Protein AF-A0A7X1ZQH1-F1 (afdb_monomer)

Structure (mmCIF, N/CA/C/O backbone):
data_AF-A0A7X1ZQH1-F1
#
_entry.id   AF-A0A7X1ZQH1-F1
#
loop_
_atom_site.group_PDB
_atom_site.id
_atom_site.type_symbol
_atom_site.label_atom_id
_atom_site.label_alt_id
_atom_site.label_comp_id
_atom_site.label_asym_id
_atom_site.label_entity_id
_atom_site.label_seq_id
_atom_site.pdbx_PDB_ins_code
_atom_site.Cartn_x
_atom_site.Cartn_y
_atom_site.Cartn_z
_atom_site.occupancy
_atom_site.B_iso_or_equiv
_atom_site.auth_seq_id
_atom_site.auth_comp_id
_atom_site.auth_asym_id
_atom_site.auth_atom_id
_atom_site.pdbx_PDB_model_num
ATOM 1 N N . MET A 1 1 ? 1.267 -5.072 15.832 1.00 60.47 1 MET A N 1
ATOM 2 C CA . MET A 1 1 ? 0.090 -4.582 16.589 1.00 60.47 1 MET A CA 1
ATOM 3 C C . MET A 1 1 ? -0.941 -4.088 15.594 1.00 60.47 1 MET A C 1
ATOM 5 O O . MET A 1 1 ? -0.549 -3.365 14.692 1.00 60.47 1 MET A O 1
ATOM 9 N N . ASP A 1 2 ? -2.202 -4.500 15.722 1.00 73.38 2 ASP A N 1
ATOM 10 C CA . ASP A 1 2 ? -3.289 -4.033 14.846 1.00 73.38 2 ASP A CA 1
ATOM 11 C C . ASP A 1 2 ? -3.836 -2.676 15.338 1.00 73.38 2 ASP A C 1
ATOM 13 O O . ASP A 1 2 ? -3.695 -2.335 16.516 1.00 73.38 2 ASP A O 1
ATOM 17 N N . ALA A 1 3 ? -4.445 -1.892 14.448 1.00 78.94 3 ALA A N 1
ATOM 18 C CA . ALA A 1 3 ? -5.029 -0.597 14.794 1.00 78.94 3 ALA A CA 1
ATOM 19 C C . ALA A 1 3 ? -6.339 -0.764 15.582 1.00 78.94 3 ALA A C 1
ATOM 21 O O . ALA A 1 3 ? -7.143 -1.657 15.304 1.00 78.94 3 ALA A O 1
ATOM 22 N N . THR A 1 4 ? -6.601 0.124 16.546 1.00 86.12 4 THR A N 1
ATOM 23 C CA . THR A 1 4 ? -7.859 0.091 17.309 1.00 86.12 4 THR A CA 1
ATOM 24 C C . THR A 1 4 ? -9.043 0.550 16.456 1.00 86.12 4 THR A C 1
ATOM 26 O O . THR A 1 4 ? -8.897 1.273 15.464 1.00 86.12 4 THR A O 1
ATOM 29 N N . LYS A 1 5 ? -10.265 0.180 16.866 1.00 85.75 5 LYS A N 1
ATOM 30 C CA . LYS A 1 5 ? -11.493 0.647 16.200 1.00 85.75 5 LYS A CA 1
ATOM 31 C C . LYS A 1 5 ? -11.591 2.177 16.186 1.00 85.75 5 LYS A C 1
ATOM 33 O O . LYS A 1 5 ? -12.050 2.732 15.188 1.00 85.75 5 LYS A O 1
ATOM 38 N N . GLU A 1 6 ? -11.135 2.857 17.241 1.00 87.25 6 GLU A N 1
ATOM 39 C CA . GLU A 1 6 ? -11.129 4.325 17.288 1.00 87.25 6 GLU A CA 1
ATOM 40 C C . GLU A 1 6 ? -10.134 4.922 16.290 1.00 87.25 6 GLU A C 1
ATOM 42 O O . GLU A 1 6 ? -10.468 5.888 15.604 1.00 87.25 6 GLU A O 1
ATOM 47 N N . GLN A 1 7 ? -8.946 4.323 16.147 1.00 87.19 7 GLN A N 1
ATOM 48 C CA . GLN A 1 7 ? -7.946 4.761 15.167 1.00 87.19 7 GLN A CA 1
ATOM 49 C C . GLN A 1 7 ? -8.477 4.627 13.738 1.00 87.19 7 GLN A C 1
ATOM 51 O O . GLN A 1 7 ? -8.423 5.582 12.962 1.00 87.19 7 GLN A O 1
ATOM 56 N N . VAL A 1 8 ? -9.080 3.482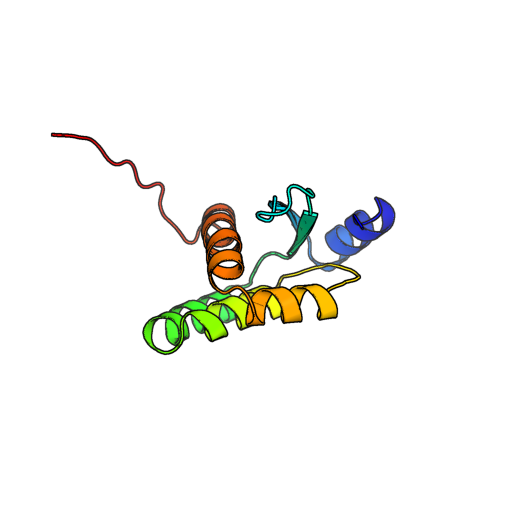 13.409 1.00 86.88 8 VAL A N 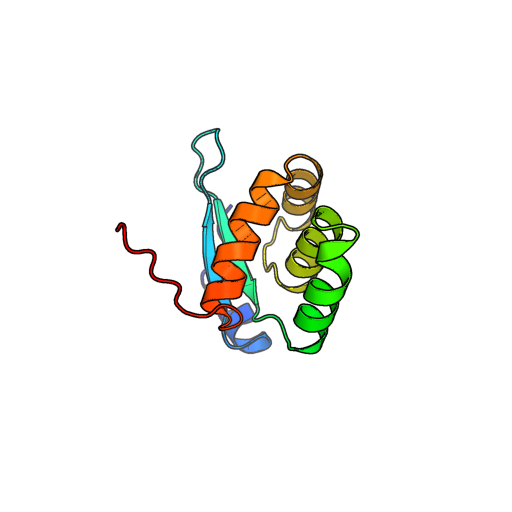1
ATOM 57 C CA . VAL A 1 8 ? -9.683 3.259 12.087 1.00 86.88 8 VAL A CA 1
ATOM 58 C C . VAL A 1 8 ? -10.843 4.229 11.836 1.00 86.88 8 VAL A C 1
ATOM 60 O O . VAL A 1 8 ? -10.976 4.751 10.727 1.00 86.88 8 VAL A O 1
ATOM 63 N N . ALA A 1 9 ? -11.673 4.515 12.845 1.00 87.69 9 ALA A N 1
ATOM 64 C CA . ALA A 1 9 ? -12.752 5.496 12.729 1.00 87.69 9 ALA A CA 1
ATOM 65 C C . ALA A 1 9 ? -12.217 6.920 12.495 1.00 87.69 9 ALA A C 1
ATOM 67 O O . ALA A 1 9 ? -12.722 7.633 11.623 1.00 87.69 9 ALA A O 1
ATOM 68 N N . ALA A 1 10 ? -11.159 7.316 13.207 1.00 89.69 10 ALA A N 1
ATOM 69 C CA . ALA A 1 10 ? -10.497 8.604 13.019 1.00 89.69 10 ALA A CA 1
ATOM 70 C C . ALA A 1 10 ? -9.898 8.735 11.609 1.00 89.69 10 ALA A C 1
ATOM 72 O O . ALA A 1 10 ? -10.082 9.759 10.945 1.00 89.69 10 ALA A O 1
ATOM 73 N N . TRP A 1 11 ? -9.252 7.681 11.105 1.00 90.88 11 TRP A N 1
ATOM 74 C CA . TRP A 1 11 ? -8.718 7.650 9.744 1.00 90.88 11 TRP A CA 1
ATOM 75 C C . TRP A 1 11 ? -9.807 7.733 8.683 1.00 90.88 11 TRP A C 1
ATOM 77 O O . TRP A 1 11 ? -9.670 8.516 7.746 1.00 90.88 11 TRP A O 1
ATOM 87 N N . LYS A 1 12 ? -10.919 7.008 8.851 1.00 88.19 12 LYS A N 1
ATOM 88 C CA . LYS A 1 12 ? -12.076 7.112 7.950 1.00 88.19 12 LYS A CA 1
ATOM 89 C C . LYS A 1 12 ? -12.665 8.521 7.933 1.00 88.19 12 LYS A C 1
ATOM 91 O O . LYS A 1 12 ? -12.997 9.027 6.866 1.00 88.19 12 LYS A O 1
ATOM 96 N N . LYS A 1 13 ? -12.745 9.190 9.087 1.00 89.75 13 LYS A N 1
ATOM 97 C CA . LYS A 1 13 ? -13.226 10.578 9.166 1.00 89.75 13 LYS A CA 1
ATOM 98 C C . LYS A 1 13 ? -12.305 11.555 8.425 1.00 89.75 13 LYS A C 1
ATOM 100 O O . LYS A 1 13 ? -12.797 12.489 7.805 1.00 89.75 13 LYS A O 1
ATOM 105 N N . LYS A 1 14 ? -10.986 11.341 8.483 1.00 87.88 14 LYS A N 1
ATOM 106 C CA . LYS A 1 14 ? -9.982 12.231 7.876 1.00 87.88 14 LYS A CA 1
ATOM 107 C C . LYS A 1 14 ? -9.741 11.969 6.385 1.00 87.88 14 LYS A C 1
ATOM 109 O O . LYS A 1 14 ? -9.574 12.914 5.626 1.00 87.88 14 LYS A O 1
ATOM 114 N N . HIS A 1 15 ? -9.696 10.704 5.977 1.00 85.38 15 HIS A N 1
ATOM 115 C CA . HIS A 1 15 ? -9.262 10.279 4.639 1.00 85.38 15 HIS A CA 1
ATOM 116 C C . HIS A 1 15 ? -10.388 9.641 3.807 1.00 85.38 15 HIS A C 1
ATOM 118 O O . HIS A 1 15 ? -10.186 9.296 2.644 1.00 85.38 15 HIS A O 1
ATOM 124 N N . GLY A 1 16 ? -11.581 9.466 4.381 1.00 86.62 16 GLY A N 1
ATOM 125 C CA . GLY A 1 16 ? -12.709 8.816 3.723 1.00 86.62 16 GLY A CA 1
ATOM 126 C C . GLY A 1 16 ? -12.548 7.297 3.672 1.00 86.62 16 GLY A C 1
ATOM 127 O O . GLY A 1 16 ? -12.650 6.608 4.688 1.00 86.62 16 GLY A O 1
ATOM 128 N N . LYS A 1 17 ? -12.343 6.746 2.472 1.00 85.81 17 LYS A N 1
ATOM 129 C CA . LYS A 1 17 ? -12.203 5.293 2.284 1.00 85.81 17 LYS A CA 1
ATOM 130 C C . LYS A 1 17 ? -10.818 4.825 2.734 1.00 85.81 17 LYS A C 1
ATOM 132 O O . LYS A 1 17 ? -9.807 5.341 2.264 1.00 85.81 17 LYS A O 1
ATOM 137 N N . ILE A 1 18 ? -10.806 3.810 3.597 1.00 88.62 18 ILE A N 1
ATOM 138 C CA . ILE A 1 18 ? -9.602 3.125 4.075 1.00 88.62 18 ILE A CA 1
ATOM 139 C C . ILE A 1 18 ? -9.636 1.677 3.589 1.00 88.62 18 ILE A C 1
ATOM 141 O O . ILE A 1 18 ? -10.666 1.011 3.711 1.00 88.62 18 ILE A O 1
ATOM 145 N N . TYR A 1 19 ? -8.510 1.199 3.077 1.00 86.75 19 TYR A N 1
ATOM 146 C CA . TYR A 1 19 ? -8.308 -0.174 2.629 1.00 86.75 19 TYR A CA 1
ATOM 147 C C . TYR A 1 19 ? -7.554 -0.946 3.709 1.00 86.75 19 TYR A C 1
ATOM 149 O O . TYR A 1 19 ? -6.614 -0.417 4.295 1.00 86.75 19 TYR A O 1
ATOM 157 N N . LYS A 1 20 ? -7.976 -2.182 3.984 1.00 87.50 20 LYS A N 1
ATOM 158 C CA . LYS A 1 20 ? -7.304 -3.105 4.905 1.00 87.50 20 LYS A CA 1
ATOM 159 C C . LYS A 1 20 ? -6.627 -4.188 4.073 1.00 87.50 20 LYS A C 1
ATOM 161 O O . LYS A 1 20 ? -7.292 -4.800 3.240 1.00 87.50 20 LYS A O 1
ATOM 166 N N . LEU A 1 21 ? -5.345 -4.428 4.312 1.00 83.12 21 LEU A N 1
ATOM 167 C CA . LEU A 1 21 ? -4.587 -5.516 3.705 1.00 83.12 21 LEU A CA 1
ATOM 168 C C . LEU A 1 21 ? -4.050 -6.422 4.812 1.00 83.12 21 LEU A C 1
ATOM 170 O O . LEU A 1 21 ? -3.436 -5.941 5.760 1.00 83.12 21 LEU A O 1
ATOM 174 N N . GLU A 1 22 ? -4.283 -7.725 4.703 1.00 81.88 22 GLU A N 1
ATOM 175 C CA . GLU A 1 22 ? -3.699 -8.713 5.610 1.00 81.88 22 GLU A CA 1
ATOM 176 C C . GLU A 1 22 ? -2.483 -9.329 4.923 1.00 81.88 22 GLU A C 1
ATOM 178 O O . GLU A 1 22 ? -2.606 -9.948 3.868 1.00 81.88 22 GLU A O 1
ATOM 183 N N . VAL A 1 23 ? -1.304 -9.122 5.504 1.00 74.81 23 VAL A N 1
ATOM 184 C CA . VAL A 1 23 ? -0.031 -9.634 4.998 1.00 74.81 23 VAL A CA 1
ATOM 185 C C . VAL A 1 23 ? 0.465 -10.697 5.963 1.00 74.81 23 VAL A C 1
ATOM 187 O O . VAL A 1 23 ? 0.518 -10.467 7.165 1.00 74.81 23 VAL A O 1
ATOM 190 N N . THR A 1 24 ? 0.858 -11.855 5.453 1.00 72.25 24 THR A N 1
ATOM 191 C CA . THR A 1 24 ? 1.568 -12.867 6.240 1.00 72.25 24 THR A CA 1
ATOM 192 C C . THR A 1 24 ? 3.003 -12.909 5.724 1.00 72.25 24 THR A C 1
ATOM 194 O O . THR A 1 24 ? 3.237 -13.476 4.656 1.00 72.25 24 THR A O 1
ATOM 197 N N . PRO A 1 25 ? 3.973 -12.272 6.408 1.00 64.38 25 PRO A N 1
ATOM 198 C CA . PRO A 1 25 ? 5.380 -12.439 6.096 1.00 64.38 25 PRO A CA 1
ATOM 199 C C . PRO A 1 25 ? 5.773 -13.908 6.271 1.00 64.38 25 PRO A C 1
ATOM 201 O O . PRO A 1 25 ? 5.122 -14.668 6.986 1.00 64.38 25 PRO A O 1
ATOM 204 N N . VAL A 1 26 ? 6.893 -14.286 5.659 1.00 55.72 26 VAL A N 1
ATOM 205 C CA . VAL A 1 26 ? 7.436 -15.657 5.624 1.00 55.72 26 VAL A CA 1
ATOM 206 C C . VAL A 1 26 ? 7.605 -16.288 7.026 1.00 55.72 26 VAL A C 1
ATOM 208 O O . VAL A 1 26 ? 7.625 -17.506 7.147 1.00 55.72 26 VAL A O 1
ATOM 211 N N . ALA A 1 27 ? 7.639 -15.482 8.095 1.00 57.12 27 ALA A N 1
ATOM 212 C CA . ALA A 1 27 ? 7.697 -15.918 9.495 1.00 57.12 27 ALA A CA 1
ATOM 213 C C . ALA A 1 27 ? 6.334 -16.285 10.135 1.00 57.12 27 ALA A C 1
ATOM 215 O O . ALA A 1 27 ? 6.281 -16.588 11.323 1.00 57.12 27 ALA A O 1
ATOM 216 N N . GLY A 1 28 ? 5.227 -16.259 9.384 1.00 59.31 28 GLY A N 1
ATOM 217 C CA . GLY A 1 28 ? 3.922 -16.778 9.821 1.00 59.31 28 GLY A CA 1
ATOM 218 C C . GLY A 1 28 ? 3.047 -15.821 10.642 1.00 59.31 28 GLY A C 1
ATOM 219 O O . GLY A 1 28 ? 1.866 -16.104 10.841 1.00 59.31 28 GLY A O 1
ATOM 220 N N . GLU A 1 29 ? 3.556 -14.667 11.075 1.00 68.88 29 GLU A N 1
ATOM 221 C CA . GLU A 1 29 ? 2.743 -13.678 11.794 1.00 68.88 29 GLU A CA 1
ATOM 222 C C . GLU A 1 29 ? 1.853 -12.873 10.843 1.00 68.88 29 GLU A C 1
ATOM 224 O O . GLU A 1 29 ? 2.329 -12.242 9.909 1.00 68.88 29 GLU A O 1
ATOM 229 N N . ARG A 1 30 ? 0.538 -12.834 11.068 1.00 72.44 30 ARG A N 1
ATOM 230 C CA . ARG A 1 30 ? -0.344 -11.984 10.258 1.00 72.44 30 ARG A CA 1
ATOM 231 C C . ARG A 1 30 ? -0.217 -10.522 10.696 1.00 72.44 30 ARG A C 1
ATOM 233 O O . ARG A 1 30 ? -0.533 -10.172 11.830 1.00 72.44 30 ARG A O 1
ATOM 240 N N . VAL A 1 31 ? 0.195 -9.664 9.772 1.00 77.12 31 VAL A N 1
ATOM 241 C CA . VAL A 1 31 ? 0.266 -8.212 9.930 1.00 77.12 31 VAL A CA 1
ATOM 242 C C . VAL A 1 31 ? -0.889 -7.575 9.169 1.00 77.12 31 VAL A C 1
ATOM 244 O O . VAL A 1 31 ? -1.024 -7.738 7.957 1.00 77.12 31 VAL A O 1
ATOM 247 N N . THR A 1 32 ? -1.717 -6.815 9.877 1.00 83.75 32 THR A N 1
ATOM 248 C CA . THR A 1 32 ? -2.750 -5.985 9.259 1.00 83.75 32 THR A CA 1
ATOM 249 C C . THR A 1 32 ? -2.174 -4.617 8.908 1.00 83.75 32 THR A C 1
ATOM 251 O O . THR A 1 32 ? -1.659 -3.913 9.772 1.00 83.75 32 THR A O 1
ATOM 254 N N . LEU A 1 33 ? -2.317 -4.206 7.652 1.00 86.50 33 LEU A N 1
ATOM 255 C CA . LEU A 1 33 ? -1.954 -2.881 7.163 1.00 86.50 33 LEU A CA 1
ATOM 256 C C . LEU A 1 33 ? -3.210 -2.113 6.748 1.00 86.50 33 LEU A C 1
ATOM 258 O O . LEU A 1 33 ? -4.144 -2.689 6.187 1.00 86.50 33 LEU A O 1
ATOM 262 N N . TYR A 1 34 ? -3.220 -0.804 6.991 1.00 88.81 34 TYR A N 1
ATOM 263 C CA . TYR A 1 34 ? -4.295 0.083 6.555 1.00 88.81 34 TYR A CA 1
ATOM 264 C C . TYR A 1 34 ? -3.748 1.130 5.597 1.00 88.81 34 TYR A C 1
ATOM 266 O O . TYR A 1 34 ? -2.666 1.663 5.820 1.00 88.81 34 TYR A O 1
ATOM 274 N N . PHE A 1 35 ? -4.505 1.453 4.555 1.00 89.75 35 PHE A N 1
ATOM 275 C CA . PHE A 1 35 ? -4.104 2.421 3.541 1.00 89.75 35 PHE A CA 1
ATOM 276 C C . PHE A 1 35 ? -5.216 3.432 3.282 1.00 89.75 35 PHE A C 1
ATOM 278 O O . PHE A 1 35 ? -6.384 3.066 3.135 1.00 89.75 35 PHE A O 1
ATOM 285 N N . ALA A 1 36 ? -4.856 4.707 3.194 1.00 89.88 36 ALA A N 1
ATOM 286 C CA . ALA A 1 36 ? -5.699 5.722 2.581 1.00 89.88 36 ALA A CA 1
ATOM 287 C C . ALA A 1 36 ? -5.751 5.518 1.060 1.00 89.88 36 ALA A C 1
ATOM 289 O O . ALA A 1 36 ? -4.840 4.949 0.455 1.00 89.88 36 ALA A O 1
ATOM 290 N N . LYS A 1 37 ? -6.813 6.022 0.425 1.00 85.19 37 LYS A N 1
ATOM 291 C CA . LYS A 1 37 ? -6.876 6.085 -1.037 1.00 85.19 37 LYS A CA 1
ATOM 292 C C . LYS A 1 37 ? -5.727 6.952 -1.569 1.00 85.19 37 LYS A C 1
ATOM 294 O O . LYS A 1 37 ? -5.618 8.106 -1.166 1.00 85.19 37 LYS A O 1
ATOM 299 N N . ALA A 1 38 ? -4.926 6.419 -2.492 1.00 85.62 38 ALA A N 1
ATOM 300 C CA . ALA A 1 38 ? -3.980 7.237 -3.244 1.00 85.62 38 ALA A CA 1
ATOM 301 C C . ALA A 1 38 ? -4.747 8.218 -4.144 1.00 85.62 38 ALA A C 1
ATOM 303 O O . ALA A 1 38 ? -5.734 7.841 -4.787 1.00 85.62 38 ALA A O 1
ATOM 304 N N . ASP A 1 39 ? -4.309 9.473 -4.178 1.00 85.56 39 ASP A N 1
ATOM 305 C CA . ASP A 1 39 ? -4.847 10.459 -5.106 1.00 85.56 39 ASP A CA 1
ATOM 306 C C . ASP A 1 39 ? -4.186 10.341 -6.489 1.00 85.56 39 ASP A C 1
ATOM 308 O O . ASP A 1 39 ? -3.189 9.641 -6.689 1.00 85.56 39 ASP A O 1
ATOM 312 N N . PHE A 1 40 ? -4.785 10.997 -7.483 1.00 85.25 40 PHE A N 1
ATOM 313 C CA . PHE A 1 40 ? -4.286 10.942 -8.855 1.00 85.25 40 PHE A CA 1
ATOM 314 C C . PHE A 1 40 ? -2.842 11.468 -8.998 1.00 85.25 40 PHE A C 1
ATOM 316 O O . PHE A 1 40 ? -2.052 10.801 -9.670 1.00 85.25 40 PHE A O 1
ATOM 323 N N . PRO A 1 41 ? -2.443 12.596 -8.369 1.00 90.31 41 PRO A N 1
ATOM 324 C CA . PRO A 1 41 ? -1.054 13.056 -8.398 1.00 90.31 41 PRO A CA 1
ATOM 325 C C . PRO A 1 41 ? -0.052 12.022 -7.881 1.00 90.31 41 PRO A C 1
ATOM 327 O O . PRO A 1 41 ? 0.977 11.796 -8.525 1.00 90.31 41 PRO A O 1
ATOM 330 N N . LEU A 1 42 ? -0.356 11.362 -6.760 1.00 89.50 42 LEU A N 1
ATOM 331 C CA . LEU A 1 42 ? 0.515 10.348 -6.178 1.00 89.50 42 LEU A CA 1
ATOM 332 C C . LEU A 1 42 ? 0.659 9.134 -7.099 1.00 89.50 42 LEU A C 1
ATOM 334 O O . LEU A 1 42 ? 1.770 8.650 -7.317 1.00 89.50 42 LEU A O 1
ATOM 338 N N . VAL A 1 43 ? -0.442 8.675 -7.693 1.00 88.94 43 VAL A N 1
ATOM 339 C CA . VAL A 1 43 ? -0.415 7.540 -8.626 1.00 88.94 43 VAL A CA 1
ATOM 340 C C . VAL A 1 43 ? 0.302 7.900 -9.924 1.00 88.94 43 VAL A C 1
ATOM 342 O O . VAL A 1 43 ? 1.099 7.115 -10.427 1.00 88.94 43 VAL A O 1
ATOM 345 N N . SER A 1 44 ? 0.106 9.111 -10.442 1.00 89.81 44 SER A N 1
ATOM 346 C CA . SER A 1 44 ? 0.847 9.605 -11.605 1.00 89.81 44 SER A CA 1
ATOM 347 C C . SER A 1 44 ? 2.356 9.672 -11.336 1.00 89.81 44 SER A C 1
ATOM 349 O O . SER A 1 44 ? 3.162 9.282 -12.183 1.00 89.81 44 SER A O 1
ATOM 351 N N . ALA A 1 45 ? 2.767 10.124 -10.147 1.00 91.06 45 ALA A N 1
ATOM 352 C CA . ALA A 1 45 ? 4.169 10.106 -9.736 1.00 91.06 45 ALA A CA 1
ATOM 353 C C . ALA A 1 45 ? 4.721 8.676 -9.635 1.00 91.06 45 ALA A C 1
ATOM 355 O O . ALA A 1 45 ? 5.809 8.414 -10.141 1.00 91.06 45 ALA A O 1
ATOM 356 N N . TYR A 1 46 ? 3.954 7.749 -9.055 1.00 92.00 46 TYR A N 1
ATOM 357 C CA . TYR A 1 46 ? 4.301 6.330 -9.019 1.00 92.00 46 TYR A CA 1
ATOM 358 C C . TYR A 1 46 ? 4.529 5.771 -10.432 1.00 92.00 46 TYR A C 1
ATOM 360 O O . TYR A 1 46 ? 5.626 5.304 -10.727 1.00 92.00 46 TYR A O 1
ATOM 368 N N . MET A 1 47 ? 3.555 5.909 -11.337 1.00 90.44 47 MET A N 1
ATOM 369 C CA . MET A 1 47 ? 3.633 5.362 -12.700 1.00 90.44 47 MET A CA 1
ATOM 370 C C . MET A 1 47 ? 4.806 5.923 -13.514 1.00 90.44 47 MET A C 1
ATOM 372 O O . MET A 1 47 ? 5.382 5.205 -14.325 1.00 90.44 47 MET A O 1
ATOM 376 N N . ARG A 1 48 ? 5.191 7.186 -13.288 1.00 93.31 48 ARG A N 1
ATOM 377 C CA . ARG A 1 48 ? 6.364 7.792 -13.941 1.00 93.31 48 ARG A CA 1
ATOM 378 C C . ARG A 1 48 ? 7.694 7.248 -13.425 1.00 93.31 48 ARG A C 1
ATOM 380 O O . ARG A 1 48 ? 8.651 7.201 -14.187 1.00 93.31 48 ARG A O 1
ATOM 387 N N . ASN A 1 49 ? 7.755 6.859 -12.153 1.00 93.56 49 ASN A N 1
ATOM 388 C CA . ASN A 1 49 ? 9.000 6.454 -11.502 1.00 93.56 49 ASN A CA 1
ATOM 389 C C . ASN A 1 49 ? 9.233 4.939 -11.532 1.00 93.56 49 ASN A C 1
ATOM 391 O O . ASN A 1 49 ? 10.384 4.516 -11.477 1.00 93.56 49 ASN A O 1
ATOM 395 N N . VAL A 1 50 ? 8.177 4.127 -11.662 1.00 91.69 50 VAL A N 1
ATOM 396 C CA . VAL A 1 50 ? 8.279 2.656 -11.733 1.00 91.69 50 VAL A CA 1
ATOM 397 C C . VAL A 1 50 ? 9.271 2.151 -12.792 1.00 91.69 50 VAL A C 1
ATOM 399 O O . VAL A 1 50 ? 10.025 1.239 -12.460 1.00 91.69 50 VAL A O 1
ATOM 402 N N . PRO A 1 51 ? 9.331 2.701 -14.024 1.00 92.00 51 PRO A N 1
ATOM 403 C CA . PRO A 1 51 ? 10.279 2.226 -15.036 1.00 92.00 51 PRO A CA 1
ATOM 404 C C . PRO A 1 51 ? 11.752 2.463 -14.680 1.00 92.00 51 PRO A C 1
ATOM 406 O O . PRO A 1 51 ? 12.616 1.750 -15.181 1.00 92.00 51 PRO A O 1
ATOM 409 N N . THR A 1 52 ? 12.037 3.465 -13.844 1.00 93.69 52 THR A N 1
ATOM 410 C CA . THR A 1 52 ? 13.405 3.884 -13.500 1.00 93.69 52 THR A CA 1
ATOM 411 C C . THR A 1 52 ? 13.867 3.268 -12.186 1.00 93.69 52 THR A C 1
ATOM 413 O O . THR A 1 52 ? 14.971 2.741 -12.103 1.00 93.69 52 THR A O 1
ATOM 416 N N . ASP A 1 53 ? 13.024 3.341 -11.156 1.00 92.56 53 ASP A N 1
ATOM 417 C CA . ASP A 1 53 ? 13.305 2.809 -9.825 1.00 92.56 53 ASP A CA 1
ATOM 418 C C . ASP A 1 53 ? 12.005 2.259 -9.211 1.00 92.56 53 ASP A C 1
ATOM 420 O O . ASP A 1 53 ? 11.275 2.970 -8.504 1.00 92.56 53 ASP A O 1
ATOM 424 N N . PRO A 1 54 ? 11.666 0.990 -9.506 1.00 90.06 54 PRO A N 1
ATOM 425 C CA . PRO A 1 54 ? 10.414 0.396 -9.060 1.00 90.06 54 PRO A CA 1
ATOM 426 C C . PRO A 1 54 ? 10.339 0.287 -7.537 1.00 90.06 54 PRO A C 1
ATOM 428 O O . PRO A 1 54 ? 9.260 0.474 -6.972 1.00 90.06 54 PRO A O 1
ATOM 431 N N . GLN A 1 55 ? 11.461 0.037 -6.856 1.00 89.25 55 GLN A N 1
ATOM 432 C CA . GLN A 1 55 ? 11.482 -0.098 -5.402 1.00 89.25 55 GLN A CA 1
ATOM 433 C C . GLN A 1 55 ? 11.193 1.247 -4.730 1.00 89.25 55 GLN A C 1
ATOM 435 O O . GLN A 1 55 ? 10.283 1.335 -3.900 1.00 89.25 55 GLN A O 1
ATOM 440 N N . MET A 1 56 ? 11.894 2.316 -5.117 1.00 90.62 56 MET A N 1
ATOM 441 C CA . MET A 1 56 ? 11.641 3.645 -4.553 1.00 90.62 56 MET A CA 1
ATOM 442 C C . MET A 1 56 ? 10.256 4.170 -4.915 1.00 90.62 56 MET A C 1
ATOM 444 O O . MET A 1 56 ? 9.600 4.786 -4.070 1.00 90.62 56 MET A O 1
ATOM 448 N N . ALA A 1 57 ? 9.765 3.900 -6.128 1.00 92.19 57 ALA A N 1
ATOM 449 C CA . ALA A 1 57 ? 8.409 4.270 -6.520 1.00 92.19 57 ALA A CA 1
ATOM 450 C C . ALA A 1 57 ? 7.362 3.602 -5.613 1.00 92.19 57 ALA A C 1
ATOM 452 O O . ALA A 1 57 ? 6.476 4.282 -5.088 1.00 92.19 57 ALA A O 1
ATOM 453 N N . GLN A 1 58 ? 7.489 2.292 -5.375 1.00 91.94 58 GLN A N 1
ATOM 454 C CA . GLN A 1 58 ? 6.603 1.549 -4.477 1.00 91.94 58 GLN A CA 1
ATOM 455 C C . GLN A 1 58 ? 6.689 2.065 -3.036 1.00 91.94 58 GLN A C 1
ATOM 457 O O . GLN A 1 58 ? 5.659 2.339 -2.423 1.00 91.94 58 GLN A O 1
ATOM 462 N N . ILE A 1 59 ? 7.898 2.262 -2.499 1.00 91.00 59 ILE A N 1
ATOM 463 C CA . ILE A 1 59 ? 8.093 2.790 -1.141 1.00 91.00 59 ILE A CA 1
ATOM 464 C C . ILE A 1 59 ? 7.478 4.186 -1.009 1.00 91.00 59 ILE A C 1
ATOM 466 O O . ILE A 1 59 ? 6.820 4.467 -0.010 1.00 91.00 59 ILE A O 1
ATOM 470 N N . SER A 1 60 ? 7.648 5.056 -2.006 1.00 91.62 60 SER A N 1
ATOM 471 C CA . SER A 1 60 ? 7.069 6.403 -2.010 1.00 91.62 60 SER A CA 1
ATOM 472 C C . SER A 1 60 ? 5.538 6.368 -1.986 1.00 91.62 60 SER A C 1
ATOM 474 O O . SER A 1 60 ? 4.912 7.054 -1.174 1.00 91.62 60 SER A O 1
ATOM 476 N N . LEU A 1 61 ? 4.919 5.509 -2.803 1.00 91.62 61 LEU A N 1
ATOM 477 C CA . LEU A 1 61 ? 3.469 5.304 -2.792 1.00 91.62 61 LEU A CA 1
ATOM 478 C C . LEU A 1 61 ? 2.981 4.819 -1.416 1.00 91.62 61 LEU A C 1
ATOM 480 O O . LEU A 1 61 ? 2.024 5.369 -0.866 1.00 91.62 61 LEU A O 1
ATOM 484 N N . LEU A 1 62 ? 3.663 3.833 -0.828 1.00 90.69 62 LEU A N 1
ATOM 485 C CA . LEU A 1 62 ? 3.325 3.297 0.494 1.00 90.69 62 LEU A CA 1
ATOM 486 C C . LEU A 1 62 ? 3.539 4.330 1.607 1.00 90.69 62 LEU A C 1
ATOM 488 O O . LEU A 1 62 ? 2.701 4.431 2.497 1.00 90.69 62 LEU A O 1
ATOM 492 N N . LYS A 1 63 ? 4.592 5.153 1.542 1.00 89.62 63 LYS A N 1
ATOM 493 C CA . LYS A 1 63 ? 4.852 6.237 2.509 1.00 89.62 63 LYS A CA 1
ATOM 494 C C . LYS A 1 63 ? 3.711 7.248 2.577 1.00 89.62 63 LYS A C 1
ATOM 496 O O . LYS A 1 63 ? 3.386 7.728 3.657 1.00 89.62 63 LYS A O 1
ATOM 501 N N . ASN A 1 64 ? 3.079 7.526 1.442 1.00 89.50 64 ASN A N 1
ATOM 502 C CA . ASN A 1 64 ? 2.002 8.509 1.349 1.00 89.50 64 ASN A CA 1
ATOM 503 C C . ASN A 1 64 ? 0.600 7.923 1.587 1.00 89.50 64 ASN A C 1
ATOM 505 O O . ASN A 1 64 ? -0.361 8.678 1.718 1.00 89.50 64 ASN A O 1
ATOM 509 N N . THR A 1 65 ? 0.461 6.595 1.653 1.00 89.69 65 THR A N 1
ATOM 510 C CA . THR A 1 65 ? -0.845 5.926 1.796 1.00 89.69 65 THR A CA 1
ATOM 511 C C . THR A 1 65 ? -0.980 5.103 3.069 1.00 89.69 65 THR A C 1
ATOM 513 O O . THR A 1 65 ? -2.091 4.990 3.580 1.00 89.69 65 THR A O 1
ATOM 516 N N . LEU A 1 66 ? 0.104 4.536 3.604 1.00 90.69 66 LEU A N 1
ATOM 517 C CA . LEU A 1 66 ? 0.077 3.678 4.787 1.00 90.69 66 LEU A CA 1
ATOM 518 C C . LEU A 1 66 ? -0.405 4.466 6.006 1.00 90.69 66 LEU A C 1
ATOM 520 O O . LEU A 1 66 ? 0.127 5.520 6.325 1.00 90.69 66 LEU A O 1
ATOM 524 N N . LEU A 1 67 ? -1.368 3.919 6.736 1.00 87.62 67 LEU A N 1
ATOM 525 C CA . LEU A 1 67 ? -1.872 4.422 8.007 1.00 87.62 67 LEU A CA 1
ATOM 526 C C . LEU A 1 67 ? -1.599 3.357 9.066 1.00 87.62 67 LEU A C 1
ATOM 528 O O . LEU A 1 67 ? -2.340 2.388 9.200 1.00 87.62 67 LEU A O 1
ATOM 532 N N . HIS A 1 68 ? -0.493 3.492 9.791 1.00 82.38 68 HIS A N 1
ATOM 533 C CA . HIS A 1 68 ? -0.137 2.515 10.811 1.00 82.38 68 HIS A CA 1
ATOM 534 C C . HIS A 1 68 ? 0.699 3.167 11.919 1.00 82.38 68 HIS A C 1
ATOM 536 O O . HIS A 1 68 ? 1.592 3.955 11.604 1.00 82.38 68 HIS A O 1
ATOM 542 N N . PRO A 1 69 ? 0.464 2.851 13.206 1.00 73.38 69 PRO A N 1
ATOM 543 C CA . PRO A 1 69 ? 1.266 3.400 14.304 1.00 73.38 69 PRO A CA 1
ATOM 544 C C . PRO A 1 69 ? 2.763 3.060 14.169 1.00 73.38 69 PRO A C 1
ATOM 546 O O . PRO A 1 69 ? 3.615 3.910 14.397 1.00 73.38 69 PRO A O 1
ATOM 549 N N . SER A 1 70 ? 3.080 1.858 13.683 1.00 80.31 70 SER A N 1
ATOM 550 C CA . SER A 1 70 ? 4.444 1.376 13.389 1.00 80.31 70 SER A CA 1
A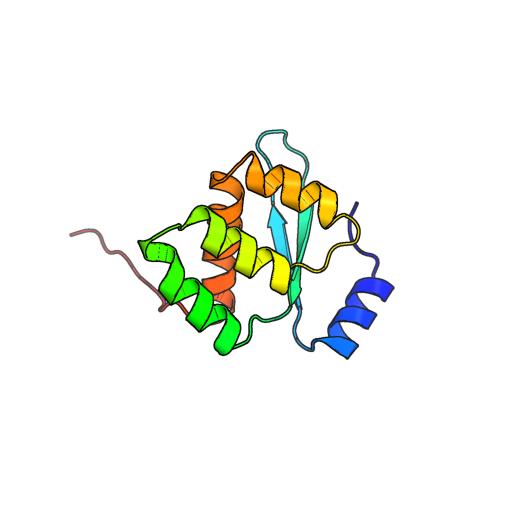TOM 551 C C . SER A 1 70 ? 4.965 1.720 11.981 1.00 80.31 70 SER A C 1
ATOM 553 O O . SER A 1 70 ? 5.678 0.927 11.372 1.00 80.31 70 SER A O 1
ATOM 555 N N . GLN A 1 71 ? 4.601 2.872 11.409 1.00 79.75 71 GLN A N 1
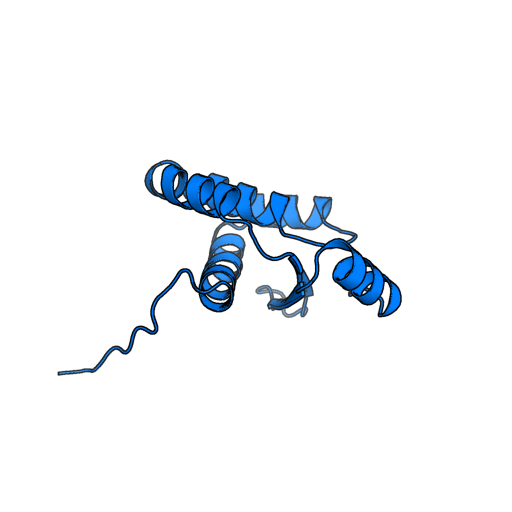ATOM 556 C CA . GLN A 1 71 ? 5.029 3.254 10.049 1.00 79.75 71 GLN A CA 1
ATOM 557 C C . GLN A 1 71 ? 6.555 3.168 9.860 1.00 79.75 71 GLN A C 1
ATOM 559 O O . GLN A 1 71 ? 7.024 2.620 8.868 1.00 79.75 71 GLN A O 1
ATOM 564 N N . LYS A 1 72 ? 7.335 3.663 10.830 1.00 79.62 72 LYS A N 1
ATOM 565 C CA . LYS A 1 72 ? 8.805 3.692 10.754 1.00 79.62 72 LYS A CA 1
ATOM 566 C C . LYS A 1 72 ? 9.420 2.290 10.650 1.00 79.62 72 LYS A C 1
ATOM 568 O O . LYS A 1 72 ? 10.302 2.076 9.827 1.00 79.62 72 LYS A O 1
ATOM 573 N N . GLU A 1 73 ? 8.931 1.350 11.453 1.00 79.31 73 GLU A N 1
ATOM 574 C CA . GLU A 1 73 ? 9.388 -0.047 11.468 1.00 79.31 73 GLU A CA 1
ATOM 575 C C . GLU A 1 73 ? 8.985 -0.772 10.176 1.00 79.31 73 GLU A C 1
ATOM 577 O O . GLU A 1 73 ? 9.782 -1.499 9.585 1.00 79.31 73 GLU A O 1
ATOM 582 N N . LEU A 1 74 ? 7.772 -0.510 9.678 1.00 81.75 74 LEU A N 1
ATOM 583 C CA . LEU A 1 74 ? 7.300 -1.061 8.408 1.00 81.75 74 LEU A CA 1
ATOM 584 C C . LEU A 1 74 ? 8.113 -0.546 7.216 1.00 81.75 74 LEU A C 1
ATOM 586 O O . LEU A 1 74 ? 8.403 -1.320 6.309 1.00 81.75 74 LEU A O 1
ATOM 590 N N . PHE A 1 75 ? 8.541 0.719 7.219 1.00 83.44 75 PHE A N 1
ATOM 591 C CA . PHE A 1 75 ? 9.395 1.238 6.147 1.00 83.44 75 PHE A CA 1
ATOM 592 C C . PHE A 1 75 ? 10.788 0.614 6.148 1.00 83.44 75 PHE A C 1
ATOM 594 O O . PHE A 1 75 ? 11.292 0.303 5.074 1.00 83.44 75 PHE A O 1
ATOM 601 N N . GLN A 1 76 ? 11.371 0.343 7.319 1.00 81.88 76 GLN A N 1
ATOM 602 C CA . GLN A 1 76 ? 12.618 -0.427 7.389 1.00 81.88 76 GLN A CA 1
ATOM 603 C C . GLN A 1 76 ? 12.432 -1.837 6.818 1.00 81.88 76 GLN A C 1
ATOM 605 O O . GLN A 1 76 ? 13.295 -2.346 6.109 1.00 81.88 76 GLN A O 1
ATOM 610 N N . LEU A 1 77 ? 11.285 -2.467 7.075 1.00 80.75 77 LEU A N 1
ATOM 611 C CA . LEU A 1 77 ? 10.959 -3.760 6.479 1.00 80.75 77 LEU A CA 1
ATOM 612 C C . LEU A 1 77 ? 10.804 -3.661 4.952 1.00 80.75 77 LEU A C 1
ATOM 614 O O . LEU A 1 77 ? 11.316 -4.509 4.230 1.00 80.75 77 LEU A O 1
ATOM 618 N N . PHE A 1 78 ? 10.163 -2.615 4.438 1.00 85.56 78 PHE A N 1
ATOM 619 C CA . PHE A 1 78 ? 10.000 -2.394 2.996 1.00 85.56 78 PHE A CA 1
ATOM 620 C C . PHE A 1 78 ? 11.322 -2.130 2.269 1.00 85.56 78 PHE A C 1
ATOM 622 O O . PHE A 1 78 ? 11.500 -2.577 1.137 1.00 85.56 78 PHE A O 1
ATOM 629 N N . GLU A 1 79 ? 12.257 -1.438 2.917 1.00 83.19 79 GLU A N 1
ATOM 630 C CA . GLU A 1 79 ? 13.602 -1.199 2.384 1.00 83.19 79 GLU A CA 1
ATOM 631 C C . GLU A 1 79 ? 14.417 -2.501 2.319 1.00 83.19 79 GLU A C 1
ATOM 633 O O . GLU A 1 79 ? 15.104 -2.744 1.328 1.00 83.19 79 GLU A O 1
ATOM 638 N N . ASN A 1 80 ? 14.271 -3.379 3.317 1.00 82.25 80 ASN A N 1
ATOM 639 C CA . ASN A 1 80 ? 14.991 -4.656 3.387 1.00 82.25 80 ASN A CA 1
ATOM 640 C C . ASN A 1 80 ? 14.363 -5.782 2.543 1.00 82.25 80 ASN A C 1
ATOM 642 O O . ASN A 1 80 ? 15.053 -6.735 2.183 1.00 82.25 80 ASN A O 1
ATOM 646 N N . TYR A 1 81 ? 13.066 -5.697 2.230 1.00 81.19 81 TYR A N 1
ATOM 647 C CA . TYR A 1 81 ? 12.320 -6.755 1.543 1.00 81.19 81 TYR A CA 1
ATOM 648 C C . TYR A 1 81 ? 11.475 -6.197 0.377 1.00 81.19 81 TYR A C 1
ATOM 650 O O . TYR A 1 81 ? 10.252 -6.080 0.499 1.00 81.19 81 TYR A O 1
ATOM 658 N N . PRO A 1 82 ? 12.074 -5.913 -0.797 1.00 79.69 82 PRO A N 1
ATOM 659 C CA . PRO A 1 82 ? 11.368 -5.330 -1.952 1.00 79.69 82 PRO A CA 1
ATOM 660 C C . PRO A 1 82 ? 10.234 -6.208 -2.517 1.00 79.69 82 PRO A C 1
ATOM 662 O O . PRO A 1 82 ? 9.284 -5.720 -3.134 1.00 79.69 82 PRO A O 1
ATOM 665 N N . GLY A 1 83 ? 10.277 -7.524 -2.284 1.00 82.69 83 GLY A N 1
ATOM 666 C CA . GLY A 1 83 ? 9.163 -8.411 -2.633 1.00 82.69 83 GLY A CA 1
ATOM 667 C C . GLY A 1 83 ? 7.881 -8.083 -1.856 1.00 82.69 83 GLY A C 1
ATOM 668 O O . GLY A 1 83 ? 6.782 -8.199 -2.396 1.00 82.69 83 GLY A O 1
ATOM 669 N N . VAL A 1 84 ? 8.014 -7.598 -0.615 1.00 81.88 84 VAL A N 1
ATOM 670 C CA . VAL A 1 84 ? 6.878 -7.220 0.239 1.00 81.88 84 VAL A CA 1
ATOM 671 C C . VAL A 1 84 ? 6.185 -5.978 -0.312 1.00 81.88 84 VAL A C 1
ATOM 673 O O . VAL A 1 84 ? 4.959 -5.947 -0.383 1.00 81.88 84 VAL A O 1
ATOM 676 N N . THR A 1 85 ? 6.940 -4.973 -0.761 1.00 86.94 85 THR A N 1
ATOM 677 C CA . THR A 1 85 ? 6.347 -3.756 -1.335 1.00 86.94 85 THR A CA 1
ATOM 678 C C . THR A 1 85 ? 5.579 -4.058 -2.615 1.00 86.94 85 THR A C 1
ATOM 680 O O . THR A 1 85 ? 4.471 -3.555 -2.787 1.00 86.94 85 THR A O 1
ATOM 683 N N . THR A 1 86 ? 6.095 -4.951 -3.463 1.00 86.44 86 THR A N 1
ATOM 684 C CA . THR A 1 86 ? 5.390 -5.395 -4.676 1.00 86.44 86 THR A CA 1
ATOM 685 C C . THR A 1 86 ? 4.096 -6.138 -4.328 1.00 86.44 86 THR A C 1
ATOM 687 O O . THR A 1 86 ? 3.039 -5.820 -4.875 1.00 86.44 86 THR A O 1
ATOM 690 N N . ALA A 1 87 ? 4.154 -7.064 -3.363 1.00 84.44 87 ALA A N 1
ATOM 691 C CA . ALA A 1 87 ? 2.995 -7.831 -2.901 1.00 84.44 87 ALA A CA 1
ATOM 692 C C . ALA A 1 87 ? 1.893 -6.962 -2.265 1.00 84.44 87 ALA A C 1
ATOM 694 O O . ALA A 1 87 ? 0.735 -7.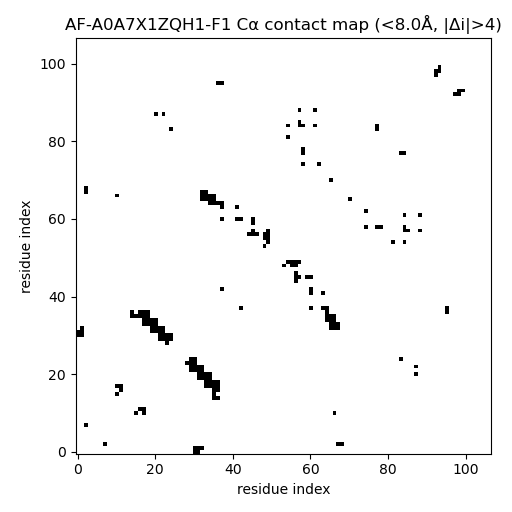369 -2.241 1.00 84.44 87 ALA A O 1
ATOM 695 N N . ILE A 1 88 ? 2.233 -5.769 -1.767 1.00 87.06 88 ILE A N 1
ATOM 696 C CA . ILE A 1 88 ? 1.274 -4.804 -1.213 1.00 87.06 88 ILE A CA 1
ATOM 697 C C . ILE A 1 88 ? 0.735 -3.868 -2.301 1.00 87.06 88 ILE A C 1
ATOM 699 O O . ILE A 1 88 ? -0.473 -3.640 -2.382 1.00 87.06 88 ILE A O 1
ATOM 703 N N . VAL A 1 89 ? 1.618 -3.305 -3.131 1.00 88.50 89 VAL A N 1
ATOM 704 C CA . VAL A 1 89 ? 1.250 -2.269 -4.108 1.00 88.50 89 VAL A CA 1
ATOM 705 C C . VAL A 1 89 ? 0.355 -2.823 -5.212 1.00 88.50 89 VAL A C 1
ATOM 707 O O . VAL A 1 89 ? -0.590 -2.143 -5.600 1.00 88.50 89 VAL A O 1
ATOM 710 N N . VAL A 1 90 ? 0.5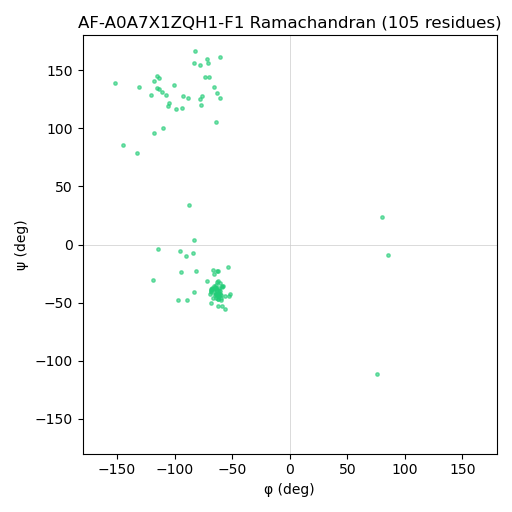88 -4.050 -5.689 1.00 84.88 90 VAL A N 1
ATOM 711 C CA . VAL A 1 90 ? -0.221 -4.632 -6.775 1.00 84.88 90 VAL A CA 1
ATOM 712 C C . VAL A 1 90 ? -1.702 -4.785 -6.373 1.00 84.88 90 VAL A C 1
ATOM 714 O O . VAL A 1 90 ? -2.549 -4.207 -7.057 1.00 84.88 90 VAL A O 1
ATOM 717 N N . PRO A 1 91 ? -2.057 -5.437 -5.244 1.00 83.88 91 PRO A N 1
ATOM 718 C CA . PRO A 1 91 ? -3.447 -5.481 -4.777 1.00 83.88 91 PRO A CA 1
ATOM 719 C C . PRO A 1 91 ? -4.034 -4.105 -4.442 1.00 83.88 91 PRO A C 1
ATOM 721 O O . PRO A 1 91 ? -5.238 -3.886 -4.590 1.00 83.88 91 PRO A O 1
ATOM 724 N N . LEU A 1 92 ? -3.202 -3.168 -3.972 1.00 83.94 92 LEU A N 1
ATOM 725 C CA . LEU A 1 92 ? -3.646 -1.808 -3.678 1.00 83.94 92 LEU A CA 1
ATOM 726 C C . LEU A 1 92 ? -4.055 -1.077 -4.964 1.00 83.94 92 LEU A C 1
ATOM 728 O O . LEU A 1 92 ? -5.127 -0.482 -5.004 1.00 83.94 92 LEU A O 1
ATOM 732 N N . MET A 1 93 ? -3.249 -1.159 -6.022 1.00 83.00 93 MET A N 1
ATOM 733 C CA . MET A 1 93 ? -3.550 -0.556 -7.326 1.00 83.00 93 MET A CA 1
ATOM 734 C C . MET A 1 93 ? -4.823 -1.135 -7.954 1.00 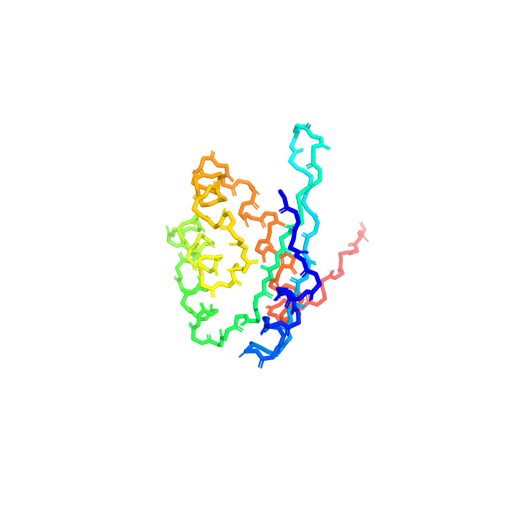83.00 93 MET A C 1
ATOM 736 O O . MET A 1 93 ? -5.628 -0.372 -8.494 1.00 83.00 93 MET A O 1
ATOM 740 N N . ASP A 1 94 ? -5.047 -2.442 -7.789 1.00 81.50 94 ASP A N 1
ATOM 741 C CA . ASP A 1 94 ? -6.286 -3.120 -8.184 1.00 81.50 94 ASP A CA 1
ATOM 742 C C . ASP A 1 94 ? -7.515 -2.542 -7.483 1.00 81.50 94 ASP A C 1
ATOM 744 O O . ASP A 1 94 ? -8.453 -2.056 -8.117 1.00 81.50 94 ASP A O 1
ATOM 748 N N . LYS A 1 95 ? -7.483 -2.464 -6.152 1.00 79.19 95 LYS A N 1
ATOM 749 C CA . LYS A 1 95 ? -8.610 -1.921 -5.377 1.00 79.19 95 LYS A CA 1
ATOM 750 C C . LYS A 1 95 ? -8.845 -0.431 -5.606 1.00 79.19 95 LYS A C 1
ATOM 752 O O . LYS A 1 95 ? -9.945 0.062 -5.353 1.00 79.19 95 LYS A O 1
ATOM 757 N N . LEU A 1 96 ? -7.829 0.289 -6.068 1.00 73.12 96 LEU A N 1
ATOM 758 C CA . LEU A 1 96 ? -7.918 1.703 -6.407 1.00 73.12 96 LEU A CA 1
ATOM 759 C C . LEU A 1 96 ? -8.449 1.957 -7.830 1.00 73.12 96 LEU A C 1
ATOM 761 O O . LEU A 1 96 ? -8.750 3.112 -8.141 1.00 73.12 96 LEU A O 1
ATOM 765 N N . GLY A 1 97 ? -8.630 0.910 -8.645 1.00 70.75 97 GLY A N 1
ATOM 766 C CA . GLY A 1 97 ? -9.179 0.996 -10.002 1.00 70.75 97 GLY A CA 1
ATOM 767 C C . GLY A 1 97 ? -8.165 1.447 -11.052 1.00 70.75 97 GLY A C 1
ATOM 768 O O . GLY A 1 97 ? -8.553 2.010 -12.072 1.00 70.75 97 GLY A O 1
ATOM 769 N N . PHE A 1 98 ? -6.869 1.250 -10.790 1.00 73.06 98 PHE A N 1
ATOM 770 C CA . PHE A 1 98 ? -5.797 1.592 -11.732 1.00 73.06 98 PHE A CA 1
ATOM 771 C C . PHE A 1 98 ? -5.346 0.409 -12.592 1.00 73.06 98 PHE A C 1
ATOM 773 O O . PHE A 1 98 ? -4.537 0.591 -13.500 1.00 73.06 98 PHE A O 1
ATOM 780 N N . THR A 1 99 ? -5.874 -0.785 -12.333 1.00 69.81 99 THR A N 1
ATOM 781 C CA . THR A 1 99 ? -5.713 -1.960 -13.190 1.00 69.81 99 THR A CA 1
ATOM 782 C C . THR A 1 99 ? -7.066 -2.365 -13.761 1.00 69.81 99 THR A C 1
ATOM 784 O O . THR A 1 99 ? -8.096 -2.217 -13.106 1.00 69.81 99 THR A O 1
ATOM 787 N N . ALA A 1 100 ? -7.068 -2.849 -15.003 1.00 71.38 100 ALA A N 1
ATOM 788 C CA . ALA A 1 100 ? -8.233 -3.507 -15.581 1.00 71.38 100 ALA A CA 1
ATOM 789 C C . ALA A 1 100 ? -8.343 -4.941 -15.042 1.00 71.38 100 ALA A C 1
ATOM 791 O O . ALA A 1 100 ? -7.325 -5.543 -14.695 1.00 71.38 100 ALA A O 1
ATOM 792 N N . ASP A 1 101 ? -9.552 -5.501 -15.032 1.00 71.81 101 ASP A N 1
ATOM 793 C CA . ASP A 1 101 ? -9.754 -6.926 -14.767 1.00 71.81 101 ASP A CA 1
ATOM 794 C C . ASP A 1 101 ? -9.099 -7.747 -15.892 1.00 71.81 101 ASP A C 1
ATOM 796 O O . ASP A 1 101 ? -9.595 -7.805 -17.020 1.00 71.81 101 ASP A O 1
ATOM 800 N N . VAL A 1 102 ? -7.951 -8.368 -15.605 1.00 69.81 102 VAL A N 1
ATOM 801 C CA . VAL A 1 102 ? -7.230 -9.214 -16.567 1.00 69.81 102 VAL A CA 1
ATOM 802 C C . VAL A 1 102 ? -7.658 -10.666 -16.375 1.00 69.81 102 VAL A C 1
ATOM 804 O O . VAL A 1 102 ? -7.418 -11.260 -15.328 1.00 69.81 102 VAL A O 1
ATOM 807 N N . THR A 1 103 ? -8.262 -11.262 -17.405 1.00 71.62 103 THR A N 1
ATOM 808 C CA . THR A 1 103 ? -8.552 -12.705 -17.451 1.00 71.62 103 THR A CA 1
ATOM 809 C C . THR A 1 103 ? -7.582 -13.383 -18.412 1.00 71.62 103 THR A C 1
ATOM 811 O O . THR A 1 103 ? -7.585 -13.078 -19.603 1.00 71.62 103 THR A O 1
ATOM 814 N N . ILE A 1 104 ? -6.776 -14.319 -17.911 1.00 70.00 104 ILE A N 1
ATOM 815 C CA . ILE A 1 104 ? -5.901 -15.160 -18.738 1.00 70.00 104 ILE A CA 1
ATOM 816 C C . ILE A 1 104 ? -6.665 -16.444 -19.076 1.00 70.00 104 ILE A C 1
ATOM 818 O O . ILE A 1 104 ? -7.190 -17.100 -18.178 1.00 70.00 104 ILE A O 1
ATOM 822 N N . LYS A 1 105 ? -6.745 -16.795 -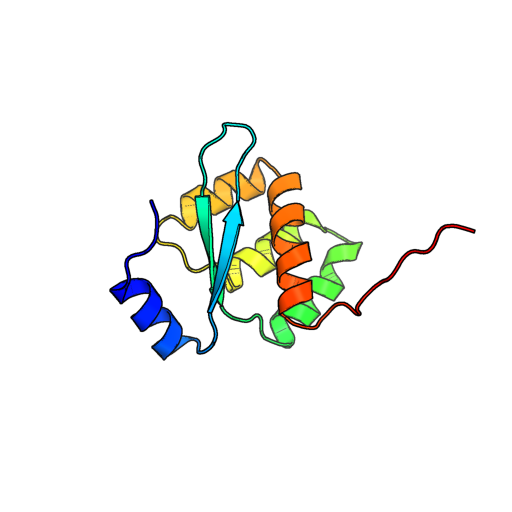20.363 1.00 71.19 105 LYS A N 1
ATOM 823 C CA . LYS A 1 105 ? -7.278 -18.080 -20.835 1.00 71.19 105 LYS A CA 1
ATOM 824 C C . LYS A 1 105 ? -6.144 -18.875 -21.477 1.00 71.19 105 LYS A C 1
ATOM 826 O O . LYS A 1 105 ? -5.381 -18.310 -22.255 1.00 71.19 105 LYS A O 1
ATOM 831 N N . GLU A 1 106 ? -6.043 -20.151 -21.132 1.00 57.78 106 GLU A N 1
ATOM 832 C CA 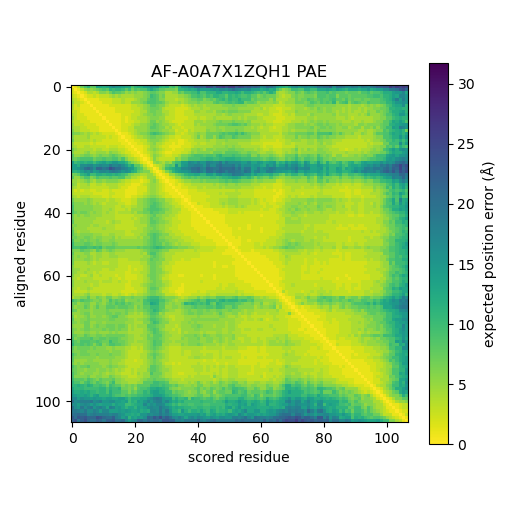. GLU A 1 106 ? -5.196 -21.115 -21.838 1.00 57.78 106 GLU A CA 1
ATOM 833 C C . GLU A 1 106 ? -5.798 -21.393 -23.226 1.00 57.78 106 GLU A C 1
ATOM 835 O O . GLU A 1 106 ? -7.026 -21.364 -23.373 1.00 57.78 106 GLU A O 1
ATOM 840 N N . VAL A 1 107 ? -4.944 -21.590 -24.236 1.00 60.72 107 VAL A N 1
ATOM 841 C CA . VAL A 1 107 ? -5.344 -21.896 -25.622 1.00 60.72 107 VAL A CA 1
ATOM 842 C C . VAL A 1 107 ? -4.923 -23.312 -25.961 1.00 60.72 107 VAL A C 1
ATOM 844 O O . VAL A 1 107 ? -3.736 -23.619 -25.716 1.00 60.72 107 VAL A O 1
#

pLDDT: mean 82.64, std 8.94, range [55.72, 93.69]

Sequence (107 aa):
MDATKEQVAAWKKKHGKIYKLEVTPVAGERVTLYFAKADFPLVSAYMRNVPTDPQMAQISLLKNTLLHPSQKELFQLFENYPGVTTAIVVPLMDKLGFTADVTIKEV

Foldseek 3Di:
DDDDPVLVVVCCVVQPDKDWDWDQPPVGDTDIWIWGQDDPVLVVQLVVCCVPDVLVSLLSSCLRTTDDPPSVVVSVVSVVCVVVSVVPVVVSCVVNVVDDPDDDDDD

Mean predicted aligned error: 6.06 Å

Solvent-accessible surface area (backbone atoms only — not comparable to full-atom values): 6486 Å² total; per-residue (Å²): 132,73,83,49,74,67,55,53,51,52,47,32,73,74,59,50,62,68,47,79,46,84,43,65,52,97,86,70,56,77,44,67,45,36,27,42,68,76,51,69,72,57,49,53,53,28,67,69,31,38,87,81,40,47,63,62,22,43,51,52,52,46,69,76,19,56,55,57,97,60,47,71,62,50,49,55,47,39,73,76,35,58,68,57,40,50,69,48,48,56,62,48,39,45,78,70,64,77,50,77,93,82,81,88,78,90,131

Nearest PDB structures (foldseek):
  3fgx-assembly1_A  TM=8.232E-01  e=9.027E-07  unclassified
  2ob9-assembly1_B  TM=5.741E-01  e=7.300E-02  Byrnievirus HK97
  2ob9-assembly1_A  TM=5.653E-01  e=1.659E-01  Byrnievirus HK97
  7wpt-assembly1_A  TM=3.668E-01  e=3.027E+00  Staphylococcus aureus subsp. aureus COL
  5k0t-assembly2_B  TM=3.037E-01  e=3.434E+00  Brucella suis 1330

Secondary structure (DSSP, 8-state):
-PPPHHHHHHHHHHHS-EEEEEE--TTS--EEEEEEPPPHHHHHHHHHHTTT-HHHHHHHHHHHHB--TTHHHHHHHHHH-HHHHHHHHHHHHHHTT-S--------

Radius of gyration: 14.56 Å; Cα contacts (8 Å, |Δi|>4): 104; chains: 1; bounding box: 28×35×43 Å